Protein AF-A0A836WG91-F1 (afdb_monomer)

Structure (mmCIF, N/CA/C/O backbone):
data_AF-A0A836WG91-F1
#
_entry.id   AF-A0A836WG91-F1
#
loop_
_atom_site.group_PDB
_atom_site.id
_atom_site.type_symbol
_atom_site.label_atom_id
_atom_site.label_alt_id
_atom_site.label_comp_id
_atom_site.label_asym_id
_atom_site.label_entity_id
_atom_site.label_seq_id
_atom_site.pdbx_PDB_ins_code
_atom_site.Cartn_x
_atom_site.Cartn_y
_atom_site.Cartn_z
_atom_site.occupancy
_atom_site.B_iso_or_equiv
_atom_site.auth_seq_id
_atom_site.auth_comp_id
_atom_site.auth_asym_id
_atom_site.auth_atom_id
_atom_site.pdbx_PDB_model_num
ATOM 1 N N . MET A 1 1 ? 41.915 -5.613 -50.116 1.00 59.03 1 MET A N 1
ATOM 2 C CA . MET A 1 1 ? 40.907 -4.829 -49.362 1.00 59.03 1 MET A CA 1
ATOM 3 C C . MET A 1 1 ? 41.435 -3.406 -49.227 1.00 59.03 1 MET A C 1
ATOM 5 O O . MET A 1 1 ? 42.472 -3.230 -48.601 1.00 59.03 1 MET A O 1
ATOM 9 N N . THR A 1 2 ? 40.820 -2.420 -49.883 1.00 83.12 2 THR A N 1
ATOM 10 C CA . THR A 1 2 ? 41.295 -1.025 -49.866 1.00 83.12 2 THR A CA 1
ATOM 11 C C . THR A 1 2 ? 41.050 -0.385 -48.498 1.00 83.12 2 THR A C 1
ATOM 13 O O . THR A 1 2 ? 40.066 -0.699 -47.827 1.00 83.12 2 THR A O 1
ATOM 16 N N . ILE A 1 3 ? 41.951 0.502 -48.072 1.00 79.62 3 ILE A N 1
ATOM 17 C CA . ILE A 1 3 ? 41.916 1.177 -46.761 1.00 79.62 3 ILE A CA 1
ATOM 18 C C . ILE A 1 3 ? 40.564 1.873 -46.523 1.00 79.62 3 ILE A C 1
ATOM 20 O O . ILE A 1 3 ? 39.991 1.740 -45.444 1.00 79.62 3 ILE A O 1
ATOM 24 N N . GLY A 1 4 ? 39.988 2.491 -47.563 1.00 82.44 4 GLY A N 1
ATOM 25 C CA . GLY A 1 4 ? 38.666 3.121 -47.495 1.00 82.44 4 GLY A CA 1
ATOM 26 C C . GLY A 1 4 ? 37.534 2.166 -47.095 1.00 82.44 4 GLY A C 1
ATOM 27 O O . GLY A 1 4 ? 36.692 2.534 -46.287 1.00 82.44 4 GLY A O 1
ATOM 28 N N . ARG A 1 5 ? 37.546 0.907 -47.562 1.00 84.50 5 ARG A N 1
ATOM 29 C CA . ARG A 1 5 ? 36.501 -0.082 -47.230 1.00 84.50 5 ARG A CA 1
ATOM 30 C C . ARG A 1 5 ? 36.598 -0.590 -45.791 1.00 84.50 5 ARG A C 1
ATOM 32 O O . ARG A 1 5 ? 35.584 -0.944 -45.201 1.00 84.50 5 ARG A O 1
ATOM 39 N N . LYS A 1 6 ? 37.805 -0.634 -45.216 1.00 83.19 6 LYS A N 1
ATOM 40 C CA . LYS A 1 6 ? 37.991 -0.941 -43.787 1.00 83.19 6 LYS A CA 1
ATOM 41 C C . LYS A 1 6 ? 37.448 0.194 -42.919 1.00 83.19 6 LYS A C 1
ATOM 43 O O . LYS A 1 6 ? 36.743 -0.068 -41.954 1.00 83.19 6 LYS A O 1
ATOM 48 N N . LEU A 1 7 ? 37.724 1.438 -43.311 1.00 88.44 7 LEU A N 1
ATOM 49 C CA . LEU A 1 7 ? 37.282 2.627 -42.591 1.00 88.44 7 LEU A CA 1
ATOM 50 C C . LEU A 1 7 ? 35.749 2.747 -42.560 1.00 88.44 7 LEU A C 1
ATOM 52 O O . LEU A 1 7 ? 35.175 2.959 -41.496 1.00 88.44 7 LEU A O 1
ATOM 56 N N . THR A 1 8 ? 35.073 2.537 -43.695 1.00 91.12 8 THR A N 1
ATOM 57 C CA . THR A 1 8 ? 33.602 2.607 -43.762 1.00 91.12 8 THR A CA 1
ATOM 58 C C . THR A 1 8 ? 32.924 1.559 -42.882 1.00 91.12 8 THR A C 1
ATOM 60 O O . THR A 1 8 ? 31.949 1.882 -42.217 1.00 91.12 8 THR A O 1
ATOM 63 N N . ILE A 1 9 ? 33.453 0.329 -42.823 1.00 91.88 9 ILE A N 1
ATOM 64 C CA . ILE A 1 9 ? 32.894 -0.740 -41.975 1.00 91.88 9 ILE A CA 1
ATOM 65 C C . ILE A 1 9 ? 32.964 -0.348 -40.495 1.00 91.88 9 ILE A C 1
ATOM 67 O O . ILE A 1 9 ? 31.974 -0.494 -39.781 1.00 91.88 9 ILE A O 1
ATOM 71 N N . SER A 1 10 ? 34.099 0.196 -40.046 1.00 90.75 10 SER A N 1
ATOM 72 C CA . SER A 1 10 ? 34.257 0.650 -38.661 1.00 90.75 10 SER A CA 1
ATOM 73 C C . SER A 1 10 ? 33.296 1.789 -38.311 1.00 90.75 10 SER A C 1
ATOM 75 O O . SER A 1 10 ? 32.683 1.761 -37.246 1.00 90.75 10 SER A O 1
ATOM 77 N N . PHE A 1 11 ? 33.104 2.760 -39.211 1.00 92.88 11 PHE A N 1
ATOM 78 C CA . PHE A 1 11 ? 32.143 3.849 -38.999 1.00 92.88 11 PHE A CA 1
ATOM 79 C C . PHE A 1 11 ? 30.692 3.361 -38.967 1.00 92.88 11 PHE A C 1
ATOM 81 O O . PHE A 1 11 ? 29.929 3.779 -38.098 1.00 92.88 11 PHE A O 1
ATOM 88 N N . THR A 1 12 ? 30.305 2.448 -39.862 1.00 94.06 12 THR A N 1
ATOM 89 C CA . THR A 1 12 ? 28.963 1.846 -39.842 1.00 94.06 12 THR A CA 1
ATOM 90 C C . THR A 1 12 ? 28.723 1.067 -38.552 1.00 94.06 12 THR A C 1
ATOM 92 O O . THR A 1 12 ? 27.653 1.186 -37.959 1.00 94.06 12 THR A O 1
ATOM 95 N N . PHE A 1 13 ? 29.719 0.313 -38.082 1.00 94.94 13 PHE A N 1
ATOM 96 C CA . PHE A 1 13 ? 29.628 -0.412 -36.817 1.00 94.94 13 PHE A CA 1
ATOM 97 C C . PHE A 1 13 ? 29.474 0.535 -35.620 1.00 94.94 13 PHE A C 1
ATOM 99 O O . PHE A 1 13 ? 28.603 0.326 -34.779 1.00 94.94 13 PHE A O 1
ATOM 106 N N . MET A 1 14 ? 30.261 1.613 -35.571 1.00 94.38 14 MET A N 1
ATOM 107 C CA . MET A 1 14 ? 30.160 2.632 -34.523 1.00 94.38 14 MET A CA 1
ATOM 108 C C . MET A 1 14 ? 28.776 3.296 -34.510 1.00 94.38 14 MET A C 1
ATOM 110 O O . MET A 1 14 ? 28.175 3.448 -33.449 1.00 94.38 14 MET A O 1
ATOM 114 N N . LEU A 1 15 ? 28.232 3.632 -35.683 1.00 96.00 15 LEU A N 1
ATOM 115 C CA . LEU A 1 15 ? 26.890 4.201 -35.802 1.00 96.00 15 LEU A CA 1
ATOM 116 C C . LEU A 1 15 ? 25.810 3.223 -35.314 1.00 96.00 15 LEU A C 1
ATOM 118 O O . LEU A 1 15 ? 24.926 3.612 -34.554 1.00 96.00 15 LEU A O 1
ATOM 122 N N . ALA A 1 16 ? 25.906 1.949 -35.702 1.00 96.50 16 ALA A N 1
ATOM 123 C CA . ALA A 1 16 ? 24.986 0.911 -35.243 1.00 96.50 16 ALA A CA 1
ATOM 124 C C . ALA A 1 16 ? 25.044 0.733 -33.718 1.00 96.50 16 ALA A C 1
ATOM 126 O O . ALA A 1 16 ? 24.003 0.606 -33.074 1.00 96.50 16 ALA A O 1
ATOM 127 N N . MET A 1 17 ? 26.243 0.788 -33.130 1.00 96.69 17 MET A N 1
ATOM 128 C CA . MET A 1 17 ? 26.418 0.725 -31.680 1.00 96.69 17 MET A CA 1
ATOM 129 C C . MET A 1 17 ? 25.745 1.910 -30.975 1.00 96.69 17 MET A C 1
ATOM 131 O O . MET A 1 17 ? 25.042 1.698 -29.990 1.00 96.69 17 MET A O 1
ATOM 135 N N . PHE A 1 18 ? 25.900 3.140 -31.477 1.00 97.12 18 PHE A N 1
ATOM 136 C CA . PHE A 1 18 ? 25.229 4.304 -30.886 1.00 97.12 18 PHE A CA 1
ATOM 137 C C . PHE A 1 18 ? 23.708 4.184 -30.922 1.00 97.12 18 PHE A C 1
ATOM 139 O O . PHE A 1 18 ? 23.049 4.482 -29.928 1.00 97.12 18 PHE A O 1
ATOM 146 N N . ILE A 1 19 ? 23.155 3.704 -32.037 1.00 97.50 19 ILE A N 1
ATOM 147 C CA . ILE A 1 19 ? 21.713 3.471 -32.161 1.00 97.50 19 ILE A CA 1
ATOM 148 C C . ILE A 1 19 ? 21.263 2.404 -31.157 1.00 97.50 19 ILE A C 1
ATOM 150 O O . ILE A 1 19 ? 20.278 2.609 -30.453 1.00 97.50 19 ILE A O 1
ATOM 154 N N . ALA A 1 20 ? 22.001 1.296 -31.039 1.00 97.19 20 ALA A N 1
ATOM 155 C CA . ALA A 1 20 ? 21.678 0.228 -30.098 1.00 97.19 20 ALA A CA 1
ATOM 156 C C . ALA A 1 20 ? 21.682 0.720 -28.642 1.00 97.19 20 ALA A C 1
ATOM 158 O O . ALA A 1 20 ? 20.731 0.462 -27.907 1.00 97.19 20 ALA A O 1
ATOM 159 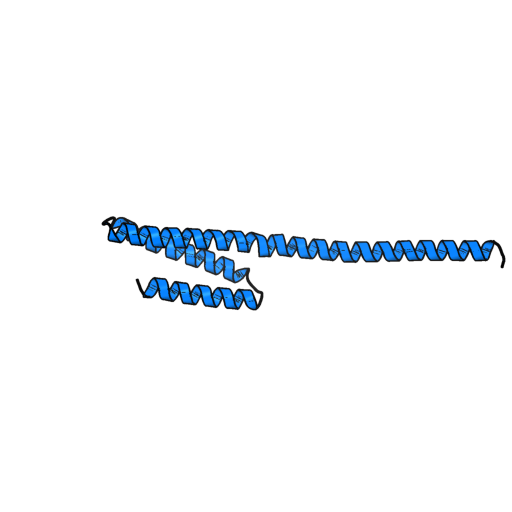N N . VAL A 1 21 ? 22.707 1.477 -28.237 1.00 97.56 21 VAL A N 1
ATOM 160 C CA . VAL A 1 21 ? 22.772 2.069 -26.891 1.00 97.56 21 VAL A CA 1
ATOM 161 C C . VAL A 1 21 ? 21.621 3.050 -26.676 1.00 97.56 21 VAL A C 1
ATOM 163 O O . VAL A 1 21 ? 20.969 2.985 -25.639 1.00 97.56 21 VAL A O 1
ATOM 166 N N . GLY A 1 22 ? 21.318 3.907 -27.655 1.00 97.56 22 GLY A N 1
ATOM 167 C CA . GLY A 1 22 ? 20.194 4.841 -27.573 1.00 97.56 22 GLY A CA 1
ATOM 168 C C . GLY A 1 22 ? 18.851 4.134 -27.372 1.00 97.56 22 GLY A C 1
ATOM 169 O O . GLY A 1 22 ? 18.076 4.529 -26.504 1.00 97.56 22 GLY A O 1
ATOM 170 N N . LEU A 1 23 ? 18.607 3.046 -28.109 1.00 97.50 23 LEU A N 1
ATOM 171 C CA . LEU A 1 23 ? 17.403 2.225 -27.956 1.00 97.50 23 LEU A CA 1
ATOM 172 C C . LEU A 1 23 ? 17.331 1.556 -26.579 1.00 97.50 23 LEU A C 1
ATOM 174 O O . LEU A 1 23 ? 16.280 1.582 -25.943 1.00 97.50 23 LEU A O 1
ATOM 178 N N . ILE A 1 24 ? 18.441 0.987 -26.097 1.00 97.88 24 ILE A N 1
ATOM 179 C CA . ILE A 1 24 ? 18.501 0.356 -24.771 1.00 97.88 24 ILE A CA 1
ATOM 180 C C . ILE A 1 24 ? 18.209 1.384 -23.676 1.00 97.88 24 ILE A C 1
ATOM 182 O O . ILE A 1 24 ? 17.380 1.132 -22.804 1.00 97.88 24 ILE A O 1
ATOM 186 N N . VAL A 1 25 ? 18.855 2.551 -23.738 1.00 97.62 25 VAL A N 1
ATOM 187 C CA . VAL A 1 25 ? 18.652 3.637 -22.771 1.00 97.62 25 VAL A CA 1
ATOM 188 C C . VAL A 1 25 ? 17.206 4.117 -22.796 1.00 97.62 25 VAL A C 1
ATOM 190 O O . VAL A 1 25 ? 16.621 4.297 -21.734 1.00 97.62 25 VAL A O 1
ATOM 193 N N . TYR A 1 26 ? 16.611 4.273 -23.980 1.00 97.38 26 TYR A N 1
ATOM 194 C CA . TYR A 1 26 ? 15.213 4.672 -24.114 1.00 97.38 26 TYR A CA 1
ATOM 195 C C . TYR A 1 26 ? 14.266 3.667 -23.443 1.00 97.38 26 TYR A C 1
ATOM 197 O O . TYR A 1 26 ? 13.466 4.054 -22.596 1.00 97.38 26 TYR A O 1
ATOM 205 N N . ILE A 1 27 ? 14.411 2.370 -23.744 1.00 97.81 27 ILE A N 1
ATOM 206 C CA . ILE A 1 27 ? 13.568 1.314 -23.161 1.00 97.81 27 ILE A CA 1
ATOM 207 C C . ILE A 1 27 ? 13.723 1.262 -21.637 1.00 97.81 27 ILE A C 1
ATOM 209 O O . ILE A 1 27 ? 12.725 1.172 -20.922 1.00 97.81 27 ILE A O 1
ATOM 213 N N . LEU A 1 28 ? 14.959 1.318 -21.129 1.00 96.88 28 LEU A N 1
ATOM 214 C CA . LEU A 1 28 ? 15.218 1.317 -19.688 1.00 96.88 28 LEU A CA 1
ATOM 215 C C . LEU A 1 28 ? 14.623 2.550 -19.010 1.00 96.88 28 LEU A C 1
ATOM 217 O O . LEU A 1 28 ? 14.012 2.422 -17.956 1.00 96.88 28 LEU A O 1
ATOM 221 N N . ASN A 1 29 ? 14.762 3.729 -19.618 1.00 97.75 29 ASN A N 1
ATOM 222 C CA . ASN A 1 29 ? 14.224 4.964 -19.065 1.00 97.75 29 ASN A CA 1
ATOM 223 C C . ASN A 1 29 ? 12.691 4.922 -18.972 1.00 97.75 29 ASN A C 1
ATOM 225 O O . ASN A 1 29 ? 12.146 5.268 -17.929 1.00 97.75 29 ASN A O 1
ATOM 229 N N . THR A 1 30 ? 12.002 4.420 -20.003 1.00 96.75 30 THR A N 1
ATOM 230 C CA . THR A 1 30 ? 10.541 4.252 -19.962 1.00 96.75 30 THR A CA 1
ATOM 231 C C . THR A 1 30 ? 10.103 3.287 -18.863 1.00 96.75 30 THR A C 1
ATOM 233 O O . THR A 1 30 ? 9.145 3.583 -18.156 1.00 96.75 30 THR A O 1
ATOM 236 N N . ARG A 1 31 ? 10.823 2.172 -18.670 1.00 97.19 31 ARG A N 1
ATOM 237 C CA . ARG A 1 31 ? 10.538 1.229 -17.575 1.00 97.19 31 ARG A CA 1
ATOM 238 C C . ARG A 1 31 ? 10.741 1.865 -16.208 1.00 97.19 31 ARG A C 1
ATOM 240 O O . ARG A 1 31 ? 9.854 1.784 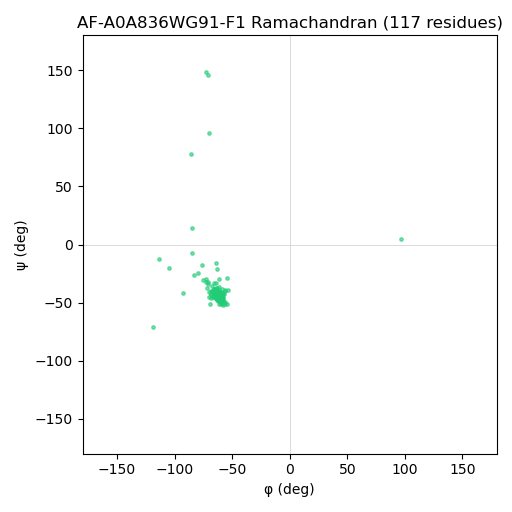-15.381 1.00 97.19 31 ARG A O 1
ATOM 247 N N . ILE A 1 32 ? 11.850 2.574 -16.005 1.00 96.75 32 ILE A N 1
ATOM 248 C CA . ILE A 1 32 ? 12.123 3.266 -14.738 1.00 96.75 32 ILE A CA 1
ATOM 249 C C . ILE A 1 32 ? 11.024 4.282 -14.419 1.00 96.75 32 ILE A C 1
ATOM 251 O O . ILE A 1 32 ? 10.604 4.383 -13.272 1.00 96.75 32 ILE A O 1
ATOM 255 N N . ILE A 1 33 ? 10.555 5.039 -15.414 1.00 97.00 33 ILE A N 1
ATOM 256 C CA . ILE A 1 33 ? 9.460 5.995 -15.212 1.00 97.00 33 ILE A CA 1
ATOM 257 C C . ILE A 1 33 ? 8.168 5.264 -14.840 1.00 97.00 33 ILE A C 1
ATOM 259 O O . ILE A 1 33 ? 7.459 5.717 -13.943 1.00 97.00 33 ILE A O 1
ATOM 263 N N . GLN A 1 34 ? 7.865 4.148 -15.504 1.00 96.25 34 GLN A N 1
ATOM 264 C CA . GLN A 1 34 ? 6.700 3.326 -15.186 1.00 96.25 34 GLN A CA 1
ATOM 265 C C . GLN A 1 34 ? 6.780 2.765 -13.758 1.00 96.25 34 GLN A C 1
ATOM 267 O O . GLN A 1 34 ? 5.854 2.990 -12.986 1.00 96.25 34 GLN A O 1
ATOM 272 N N . ASP A 1 35 ? 7.898 2.140 -13.386 1.00 95.75 35 ASP A N 1
ATOM 273 C CA . ASP A 1 35 ? 8.115 1.567 -12.053 1.00 95.75 35 ASP A CA 1
ATOM 274 C C . ASP A 1 35 ? 8.052 2.659 -10.971 1.00 95.75 35 ASP A C 1
ATOM 276 O O . ASP A 1 35 ? 7.404 2.498 -9.944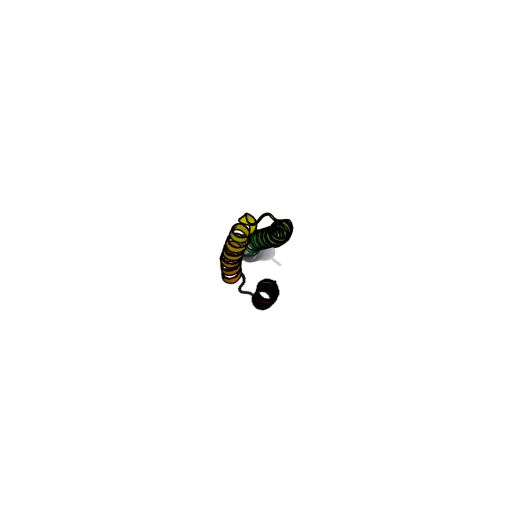 1.00 95.75 35 ASP A O 1
ATOM 280 N N . ALA A 1 36 ? 8.672 3.820 -11.210 1.00 96.19 36 ALA A N 1
ATOM 281 C CA . ALA A 1 36 ? 8.604 4.949 -10.284 1.00 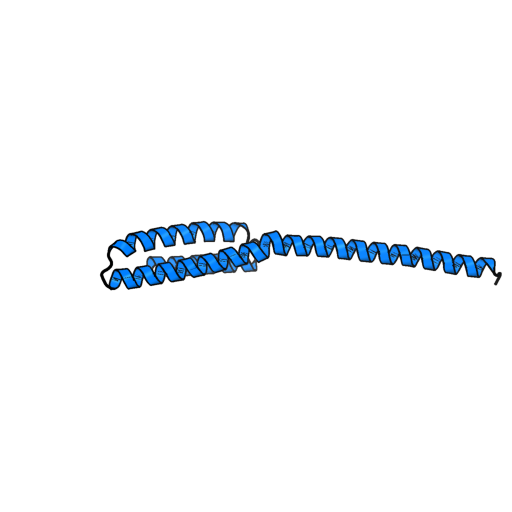96.19 36 ALA A CA 1
ATOM 282 C C . ALA A 1 36 ? 7.175 5.499 -10.134 1.00 96.19 36 ALA A C 1
ATOM 284 O O . ALA A 1 36 ? 6.804 5.967 -9.057 1.00 96.19 36 ALA A O 1
ATOM 285 N N . THR A 1 37 ? 6.378 5.449 -11.204 1.00 95.44 37 THR A N 1
ATOM 286 C CA . THR A 1 37 ? 4.970 5.859 -11.171 1.00 95.44 37 THR A CA 1
ATOM 287 C C . THR A 1 37 ? 4.138 4.862 -10.372 1.00 95.44 37 THR A C 1
ATOM 289 O O . THR A 1 37 ? 3.370 5.298 -9.521 1.00 95.44 37 THR A O 1
ATOM 292 N N . GLU A 1 38 ? 4.332 3.557 -10.584 1.00 94.25 38 GLU A N 1
ATOM 293 C CA . GLU A 1 38 ? 3.674 2.496 -9.808 1.00 94.25 38 GLU A CA 1
ATOM 294 C C . GLU A 1 38 ? 4.003 2.636 -8.317 1.00 94.25 38 GLU A C 1
ATOM 296 O O . GLU A 1 38 ? 3.101 2.820 -7.507 1.00 94.25 38 GLU A O 1
ATOM 301 N N . VAL A 1 39 ? 5.285 2.733 -7.956 1.00 95.12 39 VAL A N 1
ATOM 302 C CA . VAL A 1 39 ? 5.697 2.907 -6.554 1.00 95.12 39 VAL A CA 1
ATOM 303 C C . VAL A 1 39 ? 5.077 4.159 -5.926 1.00 95.12 39 VAL A C 1
ATOM 305 O O . VAL A 1 39 ? 4.630 4.141 -4.779 1.00 95.12 39 VAL A O 1
ATOM 308 N N . SER A 1 40 ? 5.061 5.277 -6.656 1.00 95.62 40 SER A N 1
ATOM 309 C CA . SER A 1 40 ? 4.574 6.548 -6.116 1.00 95.62 40 SER A CA 1
ATOM 310 C C . SER A 1 40 ? 3.052 6.632 -6.015 1.00 95.62 40 SER A C 1
ATOM 312 O O . SER A 1 40 ? 2.568 7.399 -5.182 1.00 95.62 40 SER A O 1
ATOM 314 N N . GLN A 1 41 ? 2.311 5.960 -6.897 1.00 93.25 41 GLN A N 1
ATOM 315 C CA . GLN A 1 41 ? 0.855 6.102 -7.003 1.00 93.25 41 GLN A CA 1
ATOM 316 C C . GLN A 1 41 ? 0.084 4.916 -6.419 1.00 93.25 41 GLN A C 1
ATOM 318 O O . GLN A 1 41 ? -1.084 5.092 -6.086 1.00 93.25 41 GLN A O 1
ATOM 323 N N . ASP A 1 42 ? 0.732 3.762 -6.269 1.00 94.38 42 ASP A N 1
ATOM 324 C CA . ASP A 1 42 ? 0.134 2.510 -5.804 1.00 94.38 42 ASP A CA 1
ATOM 325 C C . ASP A 1 42 ? 0.813 2.046 -4.503 1.00 94.38 42 ASP A C 1
ATOM 327 O O . ASP A 1 42 ? 0.257 2.228 -3.417 1.00 94.38 42 ASP A O 1
ATOM 331 N N . ASP A 1 43 ? 2.072 1.589 -4.575 1.00 94.19 43 ASP A N 1
ATOM 332 C CA . ASP A 1 43 ? 2.744 0.910 -3.453 1.00 94.19 43 ASP A CA 1
ATOM 333 C C . ASP A 1 43 ? 2.874 1.783 -2.189 1.00 94.19 43 ASP A C 1
ATOM 335 O O . ASP A 1 43 ? 2.599 1.337 -1.071 1.00 94.19 43 ASP A O 1
ATOM 339 N N . VAL A 1 44 ? 3.321 3.039 -2.333 1.00 96.31 44 VAL A N 1
ATOM 340 C CA . VAL A 1 44 ? 3.534 3.937 -1.184 1.00 96.31 44 VAL A CA 1
ATOM 341 C C . VAL A 1 44 ? 2.206 4.362 -0.541 1.00 96.31 44 VAL A C 1
ATOM 343 O O . VAL A 1 44 ? 2.080 4.212 0.680 1.00 96.31 44 VAL A O 1
ATOM 346 N N . PRO A 1 45 ? 1.207 4.878 -1.289 1.00 95.94 45 PRO A N 1
ATOM 347 C CA . PRO A 1 45 ? -0.111 5.170 -0.726 1.00 95.94 45 PRO A CA 1
ATOM 348 C C . PRO A 1 45 ? -0.779 3.948 -0.084 1.00 95.94 45 PRO A C 1
ATOM 350 O O . PRO A 1 45 ? -1.299 4.065 1.028 1.00 95.94 45 PRO A O 1
ATOM 353 N N . SER A 1 46 ? -0.708 2.779 -0.730 1.00 95.25 46 SER A N 1
ATOM 354 C CA . SER A 1 46 ? -1.233 1.515 -0.202 1.00 95.25 46 SER A CA 1
ATOM 355 C C . SER A 1 46 ? -0.634 1.169 1.163 1.00 95.25 46 SER A C 1
ATOM 357 O O . SER A 1 46 ? -1.362 0.911 2.130 1.00 95.25 46 SER A O 1
ATOM 359 N N . ALA A 1 47 ? 0.696 1.236 1.287 1.00 95.56 47 ALA A N 1
ATOM 360 C CA . ALA A 1 47 ? 1.384 0.937 2.537 1.00 95.56 47 ALA A CA 1
ATOM 361 C C . ALA A 1 47 ? 0.975 1.898 3.666 1.00 95.56 47 ALA A C 1
ATOM 363 O O . ALA A 1 47 ? 0.749 1.468 4.800 1.00 95.56 47 ALA A O 1
ATOM 364 N N . ILE A 1 48 ? 0.842 3.194 3.364 1.00 96.81 48 ILE A N 1
ATOM 365 C CA . ILE A 1 48 ? 0.411 4.209 4.337 1.00 96.81 48 ILE A CA 1
ATOM 366 C C . ILE A 1 48 ? -1.018 3.930 4.816 1.00 96.81 48 ILE A C 1
ATOM 368 O O . ILE A 1 48 ? -1.274 3.929 6.022 1.00 96.81 48 ILE A O 1
ATOM 372 N N . LEU A 1 49 ? -1.944 3.668 3.891 1.00 96.00 49 LEU A N 1
ATOM 373 C CA . LEU A 1 49 ? -3.335 3.362 4.223 1.00 96.00 49 LEU A CA 1
ATOM 374 C C . LEU A 1 49 ? -3.439 2.072 5.037 1.00 96.00 49 LEU A C 1
ATOM 376 O O . LEU A 1 49 ? -4.119 2.052 6.060 1.00 96.00 49 LEU A O 1
ATOM 380 N N . SER A 1 50 ? -2.698 1.032 4.657 1.00 94.88 50 SER A N 1
ATOM 381 C CA . SER A 1 50 ? -2.646 -0.245 5.375 1.00 94.88 50 SER A CA 1
ATOM 382 C C . SER A 1 50 ? -2.157 -0.091 6.818 1.00 94.88 50 SER A C 1
ATOM 384 O O . SER A 1 50 ? -2.754 -0.648 7.743 1.00 94.88 50 SER A O 1
ATOM 386 N N . LEU A 1 51 ? -1.104 0.703 7.042 1.00 96.62 51 LEU A N 1
ATOM 387 C CA . LEU A 1 51 ? -0.632 1.019 8.393 1.00 96.62 51 LEU A CA 1
ATOM 388 C C . LEU A 1 51 ? -1.679 1.805 9.185 1.00 96.62 51 LEU A C 1
ATOM 390 O O . LEU A 1 51 ? -1.914 1.505 10.354 1.00 96.62 51 LEU A O 1
ATOM 394 N N . SER A 1 52 ? -2.357 2.763 8.552 1.00 96.12 52 SER A N 1
ATOM 395 C CA . SER A 1 52 ? -3.404 3.534 9.222 1.00 96.12 52 SER A CA 1
ATOM 396 C C . SER A 1 52 ? -4.610 2.669 9.607 1.00 96.12 52 SER A C 1
ATOM 398 O O . SER A 1 52 ? -5.141 2.808 10.709 1.00 96.12 52 SER A O 1
ATOM 400 N N . LEU A 1 53 ? -4.999 1.712 8.758 1.00 95.56 53 LEU A N 1
ATOM 401 C CA . LEU A 1 53 ? -6.033 0.725 9.078 1.00 95.56 53 LEU A CA 1
ATOM 402 C C . LEU A 1 53 ? -5.643 -0.135 10.287 1.00 95.56 53 LEU A C 1
ATOM 404 O O . LEU A 1 53 ? -6.474 -0.362 11.170 1.00 95.56 53 LEU A O 1
ATOM 408 N N . LEU A 1 54 ? -4.381 -0.569 10.366 1.00 95.62 54 LEU A N 1
ATOM 409 C CA . LEU A 1 54 ? -3.861 -1.314 11.515 1.00 95.62 54 LEU A CA 1
ATOM 410 C C . LEU A 1 54 ? -3.917 -0.482 12.807 1.00 95.62 54 LEU A C 1
ATOM 412 O O . LEU A 1 54 ? -4.331 -0.987 13.851 1.00 95.62 54 LEU A O 1
ATOM 416 N N . GLU A 1 55 ? -3.554 0.800 12.741 1.00 96.94 55 GLU A N 1
ATOM 417 C CA . GLU A 1 55 ? -3.682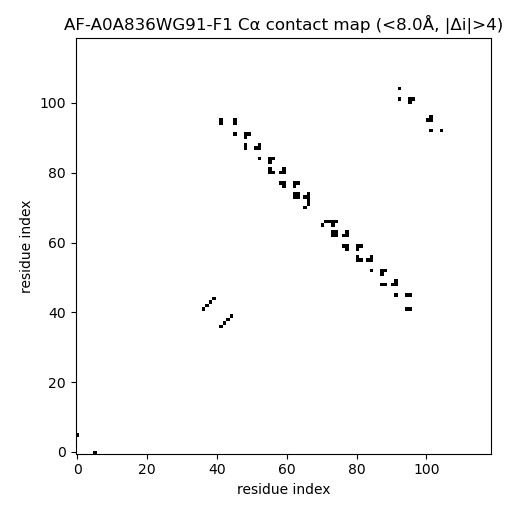 1.721 13.875 1.00 96.94 55 GLU A CA 1
ATOM 418 C C . GLU A 1 55 ? -5.141 1.874 14.319 1.00 96.94 55 GLU A C 1
ATOM 420 O O . GLU A 1 55 ? -5.432 1.798 15.516 1.00 96.94 55 GLU A O 1
ATOM 425 N N . LYS A 1 56 ? -6.082 2.040 13.377 1.00 94.75 56 LYS A N 1
ATOM 426 C CA . LYS A 1 56 ? -7.511 2.121 13.712 1.00 94.75 56 LYS A CA 1
ATOM 427 C C . LYS A 1 56 ? -8.015 0.840 14.370 1.00 94.75 56 LYS A C 1
ATOM 429 O O . LYS A 1 56 ? -8.748 0.936 15.350 1.00 94.75 56 LYS A O 1
ATOM 434 N N . MET A 1 57 ? -7.592 -0.336 13.905 1.00 94.31 57 MET A N 1
ATOM 435 C CA . MET A 1 57 ? -7.923 -1.611 14.555 1.00 94.31 57 MET A CA 1
ATOM 436 C C . MET A 1 57 ? -7.424 -1.665 16.003 1.00 94.31 57 MET A C 1
ATOM 438 O O . MET A 1 57 ? -8.200 -1.977 16.906 1.00 94.31 57 MET A O 1
ATOM 442 N N . ALA A 1 58 ? -6.174 -1.269 16.250 1.00 95.19 58 ALA A N 1
ATOM 443 C CA . ALA A 1 58 ? -5.626 -1.213 17.605 1.00 95.19 58 ALA A CA 1
ATOM 444 C C . ALA A 1 58 ? -6.399 -0.230 18.508 1.00 95.19 58 ALA A C 1
ATOM 446 O O . ALA A 1 58 ? -6.619 -0.489 19.695 1.00 95.19 58 ALA A O 1
ATOM 447 N N . GLU A 1 59 ? -6.855 0.902 17.963 1.00 96.25 59 GLU A N 1
ATOM 448 C CA . GLU A 1 59 ? -7.694 1.844 18.705 1.00 96.25 59 GLU A CA 1
ATOM 449 C C . GLU A 1 59 ? -9.091 1.280 19.008 1.00 96.25 59 GLU A C 1
ATOM 451 O O . GLU A 1 59 ? -9.584 1.469 20.123 1.00 96.25 59 GLU A O 1
ATOM 456 N N . ILE A 1 60 ? -9.709 0.571 18.057 1.00 94.12 60 ILE A N 1
ATOM 457 C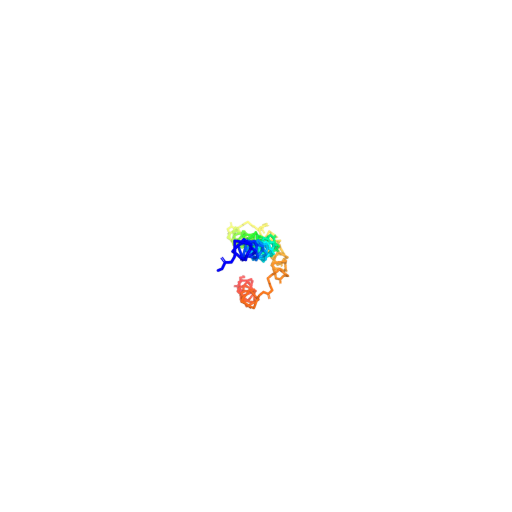 CA . ILE A 1 60 ? -10.999 -0.117 18.226 1.00 94.12 60 ILE A CA 1
ATOM 458 C C . ILE A 1 60 ? -10.901 -1.140 19.370 1.00 94.12 60 ILE A C 1
ATOM 460 O O . ILE A 1 60 ? -11.710 -1.095 20.301 1.00 94.12 60 ILE A O 1
ATOM 464 N N . GLU A 1 61 ? -9.877 -1.997 19.361 1.00 93.31 61 GLU A N 1
ATOM 465 C CA . GLU A 1 61 ? -9.601 -2.963 20.437 1.00 93.31 61 GLU A CA 1
ATOM 466 C C . GLU A 1 61 ? -9.408 -2.268 21.794 1.00 93.31 61 GLU A C 1
ATOM 468 O O . GLU A 1 61 ? -10.006 -2.647 22.809 1.00 93.31 61 GLU A O 1
ATOM 473 N N . ALA A 1 62 ? -8.619 -1.190 21.823 1.00 94.94 62 ALA A N 1
ATOM 474 C CA . ALA A 1 62 ? -8.386 -0.429 23.042 1.00 94.94 62 ALA A CA 1
ATOM 475 C C . ALA A 1 62 ? -9.669 0.232 23.573 1.00 94.94 62 ALA A C 1
ATOM 477 O O . ALA A 1 62 ? -9.856 0.308 24.792 1.00 94.94 62 ALA A O 1
ATOM 478 N N . ASN A 1 63 ? -10.554 0.726 22.700 1.00 93.81 63 ASN A N 1
ATOM 479 C CA . ASN A 1 63 ? -11.830 1.309 23.116 1.00 93.81 63 ASN A CA 1
ATOM 480 C C . ASN A 1 63 ? -12.755 0.248 23.721 1.00 93.81 63 ASN A C 1
ATOM 482 O O . ASN A 1 63 ? -13.366 0.526 24.753 1.00 93.81 63 ASN A O 1
ATOM 486 N N . ILE A 1 64 ? -12.804 -0.961 23.150 1.00 91.50 64 ILE A N 1
ATOM 487 C CA . ILE A 1 64 ? -13.582 -2.083 23.698 1.00 91.50 64 ILE A CA 1
ATOM 488 C C . ILE A 1 64 ? -13.107 -2.426 25.114 1.00 91.50 64 ILE A C 1
ATOM 490 O O . ILE A 1 64 ? -13.904 -2.444 26.055 1.00 91.50 64 ILE A O 1
ATOM 494 N N . LEU A 1 65 ? -11.798 -2.617 25.308 1.00 92.50 65 LEU A N 1
ATOM 495 C CA . LEU A 1 65 ? -11.243 -2.941 26.626 1.00 92.50 65 LEU A CA 1
ATOM 496 C C . LEU A 1 65 ? -11.527 -1.835 27.655 1.00 92.50 65 LEU A C 1
ATOM 498 O O . LEU A 1 65 ? -11.873 -2.092 28.813 1.00 92.50 65 LEU A O 1
ATOM 502 N N . LYS A 1 66 ? -11.404 -0.572 27.241 1.00 91.94 66 LYS A N 1
ATOM 503 C CA . LYS A 1 66 ? -11.708 0.567 28.112 1.00 91.94 66 LYS A CA 1
ATOM 504 C C . LYS A 1 66 ? -13.203 0.664 28.432 1.00 91.94 66 LYS A C 1
ATOM 506 O O . LYS A 1 66 ? -13.553 1.021 29.556 1.00 91.94 66 LYS A O 1
ATOM 511 N N . TYR A 1 67 ? -14.076 0.331 27.483 1.00 91.88 67 TYR A N 1
ATOM 512 C CA . TYR A 1 67 ? -15.516 0.278 27.709 1.00 91.88 67 TYR A CA 1
ATOM 513 C C . TYR A 1 67 ? -15.867 -0.784 28.760 1.00 91.88 67 TYR A C 1
ATOM 515 O O . TYR A 1 67 ? -16.526 -0.457 29.748 1.00 91.88 67 TYR A O 1
ATOM 523 N N . PHE A 1 68 ? -15.328 -2.004 28.631 1.00 89.06 68 PHE A N 1
ATOM 524 C CA . PHE A 1 68 ? -15.527 -3.080 29.611 1.00 89.06 68 PHE A CA 1
ATOM 525 C C . PHE A 1 68 ? -14.994 -2.750 31.009 1.00 89.06 68 PHE A C 1
ATOM 527 O O . PHE A 1 68 ? -15.559 -3.186 32.008 1.00 89.06 68 PHE A O 1
ATOM 534 N N . THR A 1 69 ? -13.947 -1.931 31.105 1.00 92.50 69 THR A N 1
ATOM 535 C CA . THR A 1 69 ? -13.397 -1.461 32.390 1.00 92.50 69 THR A CA 1
ATOM 536 C C . THR A 1 69 ? -14.120 -0.228 32.956 1.00 92.50 69 THR A C 1
ATOM 538 O O . THR A 1 69 ? -13.632 0.413 33.886 1.00 92.50 69 THR A O 1
ATOM 541 N N . GLY A 1 70 ? -15.303 0.105 32.426 1.00 90.25 70 GLY A N 1
ATOM 542 C CA . GLY A 1 70 ? -16.212 1.109 32.985 1.00 90.25 70 GLY A CA 1
ATOM 543 C C . GLY A 1 70 ? -16.109 2.502 32.362 1.00 90.25 70 GLY A C 1
ATOM 544 O O . GLY A 1 70 ? -16.801 3.425 32.799 1.00 90.25 70 GLY A O 1
ATOM 545 N N . LYS A 1 71 ? -15.293 2.700 31.318 1.00 91.19 71 LYS A N 1
ATOM 546 C CA . LYS A 1 71 ? -15.208 3.988 30.611 1.00 91.19 71 LYS A CA 1
ATOM 547 C C . LYS A 1 71 ? -16.284 4.077 29.525 1.00 91.19 71 LYS A C 1
ATOM 549 O O . LYS A 1 71 ? -15.999 3.970 28.338 1.00 91.19 71 LYS A O 1
ATOM 554 N N . ALA A 1 72 ? -17.527 4.350 29.924 1.00 85.94 72 ALA A N 1
ATOM 555 C CA . ALA A 1 72 ? -18.687 4.396 29.021 1.00 85.94 72 ALA A CA 1
ATOM 556 C C . ALA A 1 72 ? -18.530 5.338 27.803 1.00 85.94 72 ALA A C 1
ATOM 558 O O . ALA A 1 72 ? -19.084 5.069 26.739 1.00 85.94 72 ALA A O 1
ATOM 559 N N . LYS A 1 73 ? -17.736 6.414 27.926 1.00 88.38 73 LYS A N 1
ATOM 560 C CA . LYS A 1 73 ? -17.438 7.361 26.829 1.00 88.38 73 LYS A CA 1
ATOM 561 C C . LYS A 1 73 ? -16.670 6.732 25.658 1.00 88.38 73 LYS A C 1
ATOM 563 O O . LYS A 1 73 ? -16.614 7.320 24.582 1.00 88.38 73 LYS A O 1
ATOM 568 N N . GLU A 1 74 ? -16.070 5.562 25.854 1.00 91.00 74 GLU A N 1
ATOM 569 C CA . GLU A 1 74 ? -15.270 4.885 24.832 1.00 91.00 74 GLU A CA 1
ATOM 570 C C . GLU A 1 74 ? -16.133 4.215 23.761 1.00 91.00 74 GLU A C 1
ATOM 572 O O . GLU A 1 74 ? -15.646 4.022 22.654 1.00 91.00 74 GLU A O 1
ATOM 577 N N . LYS A 1 75 ? -17.430 3.982 24.023 1.00 90.75 75 LYS A N 1
ATOM 578 C CA . LYS A 1 75 ? -18.376 3.504 23.002 1.00 90.75 75 LYS A CA 1
ATOM 579 C C . LYS A 1 75 ? -18.448 4.457 21.803 1.00 90.75 75 LYS A C 1
ATOM 581 O O . LYS A 1 75 ? -18.350 4.033 20.660 1.00 90.75 75 LYS A O 1
ATOM 586 N N . THR A 1 76 ? -18.547 5.761 22.056 1.00 92.38 76 THR A N 1
ATOM 587 C CA . THR A 1 76 ? -18.577 6.765 20.980 1.00 92.38 76 THR A CA 1
ATOM 588 C C . THR A 1 76 ? -17.253 6.818 20.211 1.00 92.38 76 THR A C 1
ATOM 590 O O . THR A 1 76 ? -17.251 7.060 19.008 1.00 92.38 76 THR A O 1
ATOM 593 N N . ARG A 1 77 ? -16.117 6.577 20.883 1.00 93.44 77 ARG A N 1
ATOM 594 C CA . ARG A 1 77 ? -14.798 6.510 20.227 1.00 93.44 77 ARG A CA 1
ATOM 595 C C . ARG A 1 77 ? -14.664 5.265 19.352 1.00 93.44 77 ARG A C 1
ATOM 597 O O . ARG A 1 77 ? -14.180 5.384 18.235 1.00 93.44 77 ARG A O 1
ATOM 604 N N . PHE A 1 78 ? -15.161 4.124 19.823 1.00 92.50 78 PHE A N 1
ATOM 605 C CA . PHE A 1 78 ? -15.242 2.885 19.052 1.00 92.50 78 PHE A CA 1
ATOM 606 C C . PHE A 1 78 ? -16.020 3.086 17.742 1.00 92.50 78 PHE A C 1
ATOM 608 O O . PHE A 1 78 ? -15.492 2.812 16.668 1.00 92.50 78 PHE A O 1
ATOM 615 N N . GLU A 1 79 ? -17.225 3.663 17.809 1.00 92.44 79 GLU A N 1
ATOM 616 C CA . GLU A 1 79 ? -18.048 3.953 16.622 1.00 92.44 79 GLU A CA 1
ATOM 617 C C . GLU A 1 79 ? -17.348 4.924 15.649 1.00 92.44 79 GLU A C 1
ATOM 619 O O . GLU A 1 79 ? -17.367 4.724 14.432 1.00 92.44 79 GLU A O 1
ATOM 624 N N . ALA A 1 80 ? -16.681 5.960 16.172 1.00 95.12 80 ALA A N 1
ATOM 625 C CA . ALA A 1 80 ? -15.920 6.906 15.356 1.00 95.12 80 ALA A CA 1
ATOM 626 C C . ALA A 1 80 ? -14.711 6.248 14.663 1.00 95.12 80 ALA A C 1
ATOM 628 O O . ALA A 1 80 ? -14.423 6.548 13.499 1.00 95.12 80 ALA A O 1
ATOM 629 N N . ASN A 1 81 ? -14.028 5.333 15.351 1.00 94.62 81 ASN A N 1
ATOM 630 C CA . ASN A 1 81 ? -12.884 4.612 14.807 1.00 94.62 81 ASN A CA 1
ATOM 631 C C . ASN A 1 81 ? -13.298 3.576 13.758 1.00 94.62 81 ASN A C 1
ATOM 633 O O . ASN A 1 81 ? -12.638 3.500 12.727 1.00 94.62 81 ASN A O 1
ATOM 637 N N . ILE A 1 82 ? -14.433 2.886 13.932 1.00 94.31 82 ILE A N 1
ATOM 638 C CA . ILE A 1 82 ? -15.025 2.040 12.879 1.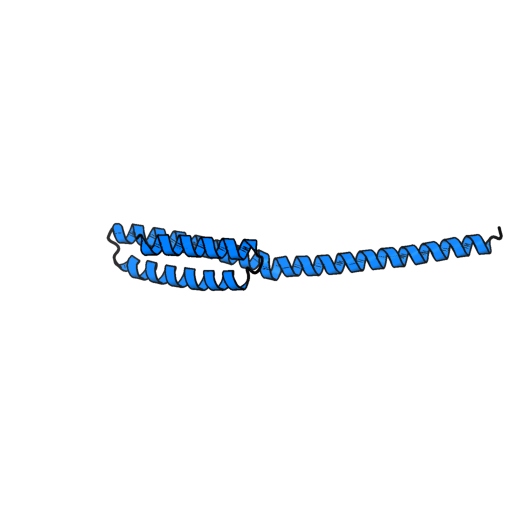00 94.31 82 ILE A CA 1
ATOM 639 C C . ILE A 1 82 ? -15.331 2.865 11.630 1.00 94.31 82 ILE A C 1
ATOM 641 O O . ILE A 1 82 ? -14.967 2.475 10.524 1.00 94.31 82 ILE A O 1
ATOM 645 N N . LYS A 1 83 ? -15.967 4.032 11.787 1.00 95.38 83 LYS A N 1
ATOM 646 C CA . LYS A 1 83 ? -16.276 4.901 10.643 1.00 95.38 83 LYS A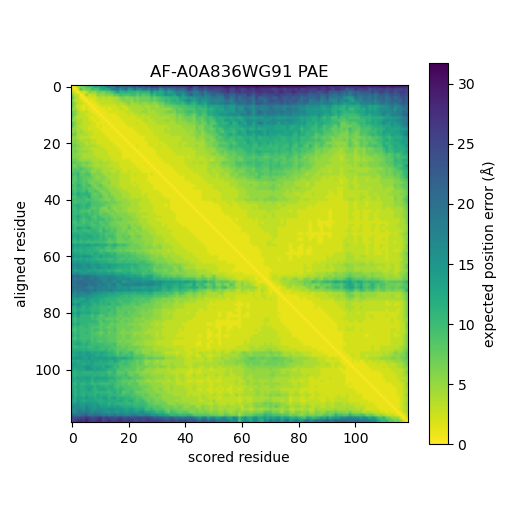 CA 1
ATOM 647 C C . LYS A 1 83 ? -15.008 5.353 9.913 1.00 95.38 83 LYS A C 1
ATOM 649 O O . LYS A 1 83 ? -14.997 5.407 8.687 1.00 95.38 83 LYS A O 1
ATOM 654 N N . THR A 1 84 ? -13.960 5.683 10.665 1.00 95.56 84 THR A N 1
ATOM 655 C CA . THR A 1 84 ? -12.668 6.091 10.095 1.00 95.56 84 THR A CA 1
ATOM 656 C C . THR A 1 84 ? -11.999 4.928 9.366 1.00 95.56 84 THR A C 1
ATOM 658 O O . THR A 1 84 ? -11.577 5.108 8.229 1.00 95.56 84 THR A O 1
ATOM 661 N N . PHE A 1 85 ? -11.991 3.734 9.968 1.00 95.44 85 PHE A N 1
ATOM 662 C CA . PHE A 1 85 ? -11.493 2.510 9.341 1.00 95.44 85 PHE A CA 1
ATOM 663 C C . PHE A 1 85 ? -12.193 2.252 8.003 1.00 95.44 85 PHE A C 1
ATOM 665 O O . PHE A 1 85 ? -11.524 2.101 6.990 1.00 95.44 85 PHE A O 1
ATOM 672 N N . LEU A 1 86 ? -13.530 2.277 7.969 1.00 95.06 86 LEU A N 1
ATOM 673 C CA . LEU A 1 86 ? -14.296 2.025 6.743 1.00 95.06 86 LEU A CA 1
ATOM 674 C C . LEU A 1 86 ? -13.997 3.050 5.640 1.00 95.06 86 LEU A C 1
ATOM 676 O O . LEU A 1 86 ? -13.855 2.670 4.483 1.00 95.06 86 LEU A O 1
ATOM 680 N N . ALA A 1 87 ? -13.855 4.331 5.989 1.00 95.81 87 ALA A N 1
ATOM 681 C CA . ALA A 1 87 ? -13.519 5.372 5.017 1.00 95.81 87 ALA A CA 1
ATOM 682 C C . ALA A 1 87 ? -12.118 5.173 4.410 1.00 95.81 87 ALA A C 1
ATOM 684 O O . ALA A 1 87 ? -11.941 5.315 3.202 1.00 95.81 87 ALA A O 1
ATOM 685 N N . GLN A 1 88 ? -11.132 4.816 5.238 1.00 95.88 88 GLN A N 1
ATOM 686 C CA . GLN A 1 88 ? -9.766 4.532 4.786 1.00 95.88 88 GLN A CA 1
ATOM 687 C C . GLN A 1 88 ? -9.685 3.217 4.003 1.00 95.88 88 GLN A C 1
ATOM 689 O O . GLN A 1 88 ? -8.921 3.107 3.049 1.00 95.88 88 GLN A O 1
ATOM 694 N N . PHE A 1 89 ? -10.497 2.230 4.375 1.00 96.19 89 PHE A N 1
ATOM 695 C CA . PHE A 1 89 ? -10.574 0.944 3.695 1.00 96.19 89 PHE A CA 1
ATOM 696 C C . PHE A 1 89 ? -11.168 1.098 2.292 1.00 96.19 89 PHE A C 1
ATOM 698 O O . PHE A 1 89 ? -10.657 0.517 1.339 1.00 96.19 89 PHE A O 1
ATOM 705 N N . GLU A 1 90 ? -12.192 1.942 2.145 1.00 95.00 90 GLU A N 1
ATOM 706 C CA . GLU A 1 90 ? -12.742 2.308 0.839 1.00 95.00 90 GLU A CA 1
ATOM 707 C C . GLU A 1 90 ? -11.709 3.046 -0.026 1.00 95.00 90 GLU A C 1
ATOM 709 O O . GLU A 1 90 ? -11.649 2.841 -1.235 1.00 95.00 90 GLU A O 1
ATOM 714 N N . GLU A 1 91 ? -10.876 3.897 0.578 1.00 95.38 91 GLU A N 1
ATOM 715 C CA . GLU A 1 91 ? -9.782 4.560 -0.134 1.00 95.38 91 GLU A CA 1
ATOM 716 C C . GLU A 1 91 ? -8.733 3.572 -0.633 1.00 95.38 91 GLU A C 1
ATOM 718 O O . GLU A 1 91 ? -8.383 3.621 -1.812 1.00 95.38 91 GLU A O 1
ATOM 723 N N . LEU A 1 92 ? -8.315 2.637 0.220 1.00 94.81 92 LEU A N 1
ATOM 724 C CA . LEU A 1 92 ? -7.398 1.569 -0.160 1.00 94.81 92 LEU A CA 1
ATOM 725 C C . LEU A 1 92 ? -7.986 0.723 -1.300 1.00 94.81 92 LEU A C 1
ATOM 727 O O . LEU A 1 92 ? -7.323 0.497 -2.305 1.00 94.81 92 LEU A O 1
ATOM 731 N N . ALA A 1 93 ? -9.269 0.360 -1.216 1.00 93.12 93 ALA A N 1
ATOM 732 C CA . ALA A 1 93 ? -9.947 -0.448 -2.231 1.00 93.12 93 ALA A CA 1
ATOM 733 C C . ALA A 1 93 ? -10.038 0.225 -3.614 1.00 93.12 93 ALA A C 1
ATOM 735 O O . ALA A 1 93 ? -10.245 -0.460 -4.613 1.00 93.12 93 ALA A O 1
ATOM 736 N N . ARG A 1 94 ? -9.912 1.557 -3.695 1.00 92.69 94 ARG A N 1
ATOM 737 C CA . ARG A 1 94 ? -9.879 2.280 -4.978 1.00 92.69 94 ARG A CA 1
ATOM 738 C C . ARG A 1 94 ? -8.512 2.232 -5.660 1.00 92.69 94 ARG A C 1
ATOM 740 O O . ARG A 1 94 ? -8.459 2.431 -6.871 1.00 92.69 94 ARG A O 1
ATOM 747 N N . ILE A 1 95 ? -7.444 2.038 -4.891 1.00 92.88 95 ILE A N 1
ATOM 748 C CA . ILE A 1 95 ? -6.056 2.048 -5.373 1.00 92.88 95 ILE A CA 1
ATOM 749 C C . ILE A 1 95 ? -5.625 0.615 -5.725 1.00 92.88 95 ILE A C 1
ATOM 751 O O . ILE A 1 95 ? -5.087 0.377 -6.802 1.00 92.88 95 ILE A O 1
ATOM 755 N N . GLU A 1 96 ? -5.999 -0.341 -4.875 1.00 92.00 96 GLU A N 1
ATOM 756 C CA . GLU A 1 96 ? -5.753 -1.779 -5.020 1.00 92.00 96 GLU A CA 1
ATOM 757 C C . GLU A 1 96 ? -6.588 -2.389 -6.160 1.00 92.00 96 GLU A C 1
ATOM 759 O O . GLU A 1 96 ? -7.762 -2.739 -5.994 1.00 92.00 96 GLU A O 1
ATOM 764 N N . THR A 1 97 ? -5.997 -2.517 -7.347 1.00 90.56 97 THR A N 1
ATOM 765 C CA . THR A 1 97 ? -6.704 -2.985 -8.555 1.00 90.56 97 THR A CA 1
ATOM 766 C C . THR A 1 97 ? -6.222 -4.339 -9.064 1.00 90.56 97 THR A C 1
ATOM 768 O O . THR A 1 97 ? -6.889 -4.948 -9.911 1.00 90.56 97 THR A O 1
ATOM 771 N N . LYS A 1 98 ? -5.090 -4.854 -8.569 1.00 92.19 98 LYS A N 1
ATOM 772 C CA . LYS A 1 98 ? -4.551 -6.143 -9.013 1.00 92.19 98 LYS A CA 1
ATOM 773 C C . LYS A 1 98 ? -5.415 -7.271 -8.445 1.00 92.19 98 LYS A C 1
ATOM 775 O O . LYS A 1 98 ? -5.979 -7.195 -7.358 1.00 92.19 98 LYS A O 1
ATOM 780 N N . HIS A 1 99 ? -5.523 -8.372 -9.187 1.00 91.38 99 HIS A N 1
ATOM 781 C CA . HIS A 1 99 ? -6.439 -9.473 -8.844 1.00 91.38 99 HIS A CA 1
ATOM 782 C C . HIS A 1 99 ? -6.225 -10.047 -7.436 1.00 91.38 99 HIS A C 1
ATOM 784 O O . HIS A 1 99 ? -7.185 -10.367 -6.737 1.00 91.38 99 HIS A O 1
ATOM 790 N N . GLU A 1 100 ? -4.969 -10.191 -7.014 1.00 90.75 100 GLU A N 1
ATOM 791 C CA . GLU A 1 100 ? -4.650 -10.713 -5.680 1.00 90.75 100 GLU A CA 1
ATOM 792 C C . GLU A 1 100 ? -4.962 -9.706 -4.567 1.00 90.75 100 GLU A C 1
ATOM 794 O O . GLU A 1 100 ? -5.397 -10.100 -3.485 1.00 90.75 100 GLU A O 1
ATOM 799 N N . GLU A 1 101 ? -4.830 -8.415 -4.854 1.00 91.56 101 GLU A N 1
ATOM 800 C CA . GLU A 1 101 ? -5.153 -7.331 -3.930 1.00 91.56 101 GLU A CA 1
ATOM 801 C C . GLU A 1 101 ? -6.659 -7.258 -3.683 1.00 91.56 101 GLU A C 1
ATOM 803 O O . GLU A 1 101 ? -7.109 -7.269 -2.540 1.00 91.56 101 GLU A O 1
ATOM 808 N N . VAL A 1 102 ? -7.465 -7.332 -4.746 1.00 92.38 102 VAL A N 1
ATOM 809 C CA . VAL A 1 102 ? -8.932 -7.357 -4.640 1.00 92.38 102 VAL A CA 1
ATOM 810 C C . VAL A 1 102 ? -9.408 -8.528 -3.774 1.00 92.38 102 VAL A C 1
ATOM 812 O O . VAL A 1 102 ? -10.282 -8.357 -2.920 1.00 92.38 102 VAL A O 1
ATOM 815 N N . LYS A 1 103 ? -8.814 -9.720 -3.928 1.00 93.38 103 LYS A N 1
ATOM 816 C CA . LYS A 1 103 ? -9.116 -10.868 -3.051 1.00 93.38 103 LYS A CA 1
ATOM 817 C C . LYS A 1 103 ? -8.730 -10.598 -1.598 1.00 93.38 103 LYS A C 1
ATOM 819 O O . LYS A 1 103 ? -9.451 -11.006 -0.686 1.00 93.38 103 LYS A O 1
ATOM 824 N N . MET A 1 104 ? -7.582 -9.962 -1.371 1.00 91.62 104 MET A N 1
ATOM 825 C CA . MET A 1 104 ? -7.131 -9.599 -0.031 1.00 91.62 104 MET A CA 1
ATOM 826 C C . MET A 1 104 ? -8.091 -8.598 0.616 1.00 91.62 104 MET A C 1
ATOM 828 O O . MET A 1 104 ? -8.477 -8.803 1.765 1.00 91.62 104 MET A O 1
ATOM 832 N N . MET A 1 105 ? -8.561 -7.602 -0.134 1.00 93.75 105 MET A N 1
ATOM 833 C CA . MET A 1 105 ? -9.559 -6.639 0.328 1.00 93.75 105 MET A CA 1
ATOM 834 C C . MET A 1 105 ? -10.869 -7.331 0.712 1.00 93.75 105 MET A C 1
ATOM 836 O O . MET A 1 105 ? -11.331 -7.168 1.837 1.00 93.75 105 MET A O 1
ATOM 840 N N . GLN A 1 106 ? -11.410 -8.209 -0.135 1.00 93.50 106 GLN A N 1
ATOM 841 C CA . GLN A 1 106 ? -12.612 -8.990 0.199 1.00 93.50 106 GLN A CA 1
ATOM 842 C C . GLN A 1 106 ? -12.443 -9.814 1.483 1.00 93.50 106 GLN A C 1
ATOM 844 O O . GLN A 1 106 ? -13.359 -9.925 2.300 1.00 93.50 106 GLN A O 1
ATOM 849 N N . LYS A 1 107 ? -11.253 -10.388 1.688 1.00 93.88 107 LYS A N 1
ATOM 850 C CA . LYS A 1 107 ? -10.945 -11.136 2.907 1.00 93.88 107 LYS A CA 1
ATOM 851 C C . LYS A 1 107 ? -10.905 -10.228 4.137 1.00 93.88 107 LYS A C 1
ATOM 853 O O . LYS A 1 107 ? -11.449 -10.609 5.170 1.00 93.88 107 LYS A O 1
ATOM 858 N N . ILE A 1 108 ? -10.266 -9.061 4.047 1.00 92.25 108 ILE A N 1
ATOM 859 C CA . ILE A 1 108 ? -10.205 -8.090 5.150 1.00 92.25 108 ILE A CA 1
ATOM 860 C C . ILE A 1 108 ? -11.611 -7.600 5.501 1.00 92.25 108 ILE A C 1
ATOM 862 O O . ILE A 1 108 ? -11.958 -7.573 6.678 1.00 92.25 108 ILE A O 1
ATOM 866 N N . GLU A 1 109 ? -12.431 -7.283 4.498 1.00 92.38 109 GLU A N 1
ATOM 867 C CA . GLU A 1 109 ? -13.822 -6.865 4.687 1.00 92.38 109 GLU A CA 1
ATOM 868 C C . GLU A 1 109 ? -14.627 -7.931 5.440 1.00 92.38 109 GLU A C 1
ATOM 870 O O . GLU A 1 109 ? -15.260 -7.625 6.450 1.00 92.38 109 GLU A O 1
ATOM 875 N N . SER A 1 110 ? -14.538 -9.195 5.006 1.00 93.19 110 SER A N 1
ATOM 876 C CA . SER A 1 110 ? -15.198 -10.318 5.682 1.00 93.19 110 SER A CA 1
ATOM 877 C C . SER A 1 110 ? -14.752 -10.447 7.139 1.00 93.19 110 SER A C 1
ATOM 879 O O . SER A 1 110 ? -15.591 -10.533 8.031 1.00 93.19 110 SER A O 1
ATOM 881 N N . LEU A 1 111 ? -13.440 -10.427 7.398 1.00 92.69 111 LEU A N 1
ATOM 882 C CA . LEU A 1 111 ? -12.896 -10.558 8.753 1.00 92.69 111 LEU A CA 1
ATOM 883 C C . LEU A 1 111 ? -13.314 -9.394 9.658 1.00 92.69 111 LEU A C 1
ATOM 885 O O . LEU A 1 111 ? -13.611 -9.597 10.835 1.00 92.69 111 LEU A O 1
ATOM 889 N N . PHE A 1 112 ? -13.338 -8.176 9.121 1.00 89.31 112 PHE A N 1
ATOM 890 C CA . PHE A 1 112 ? -13.751 -6.996 9.868 1.00 89.31 112 PHE A CA 1
ATOM 891 C C . PHE A 1 112 ? -15.246 -7.030 10.192 1.00 89.31 112 PHE A C 1
ATOM 893 O O . PHE A 1 112 ? -15.640 -6.735 11.320 1.00 89.31 112 PHE A O 1
ATOM 900 N N . PHE A 1 113 ? -16.081 -7.434 9.233 1.00 88.88 113 PHE A N 1
ATOM 901 C CA . PHE A 1 113 ? -17.516 -7.570 9.454 1.00 88.88 113 PHE A CA 1
ATOM 902 C C . PHE A 1 113 ? -17.829 -8.629 10.520 1.00 88.88 113 PHE A C 1
ATOM 904 O O . PHE A 1 113 ? -18.644 -8.381 11.415 1.00 88.88 113 PHE A O 1
ATOM 911 N N . ASP A 1 114 ? -17.130 -9.766 10.481 1.00 89.81 114 ASP A N 1
ATOM 912 C CA . ASP A 1 114 ? -17.242 -10.819 11.493 1.00 89.81 114 ASP A CA 1
ATOM 913 C C . ASP A 1 114 ? -16.844 -10.302 12.883 1.00 89.81 114 ASP A C 1
ATOM 915 O O . ASP A 1 114 ? -17.546 -10.553 13.865 1.00 89.81 114 ASP A O 1
ATOM 919 N N . TYR A 1 115 ? -15.756 -9.532 12.972 1.00 85.75 115 TYR A N 1
ATOM 920 C CA . TYR A 1 115 ? -15.273 -8.939 14.220 1.00 85.75 115 TYR A CA 1
ATOM 921 C C . TYR A 1 115 ? -16.275 -7.949 14.835 1.00 85.75 115 TYR A C 1
ATOM 923 O O . TYR A 1 115 ? -16.577 -8.030 16.028 1.00 85.75 115 TYR A O 1
ATOM 931 N N . VAL A 1 116 ? -16.823 -7.041 14.021 1.00 80.31 116 VAL A N 1
ATOM 932 C CA . VAL A 1 116 ? -17.778 -6.019 14.481 1.00 80.31 116 VAL A CA 1
ATOM 933 C C . VAL A 1 116 ? -19.137 -6.625 14.842 1.00 80.31 116 VAL A C 1
ATOM 935 O O . VAL A 1 116 ? -19.790 -6.129 15.751 1.00 80.31 116 VAL A O 1
ATOM 938 N N . THR A 1 117 ? -19.568 -7.690 14.161 1.00 80.25 117 THR A N 1
ATOM 939 C CA . THR A 1 117 ? -20.874 -8.329 14.415 1.00 80.25 117 THR A CA 1
ATOM 940 C C . THR A 1 117 ? -20.833 -9.313 15.590 1.00 80.25 117 THR A C 1
ATOM 942 O O . THR A 1 117 ? -21.859 -9.559 16.222 1.00 80.25 117 THR A O 1
ATOM 945 N N . SER A 1 118 ? -19.663 -9.887 15.895 1.00 71.69 118 SER A N 1
ATOM 946 C CA . SER A 1 118 ? -19.491 -10.859 16.989 1.00 71.69 118 SER A CA 1
ATOM 947 C C . SER A 1 118 ? -19.252 -10.225 18.367 1.00 71.69 118 SER A C 1
ATOM 949 O O . SER A 1 118 ? -19.207 -10.957 19.358 1.00 71.69 118 SER A O 1
ATOM 951 N N . THR A 1 119 ? -19.079 -8.900 18.436 1.00 54.16 119 THR A N 1
ATOM 952 C CA . THR A 1 119 ? -18.798 -8.134 19.666 1.00 54.16 119 THR A CA 1
ATOM 953 C C . THR A 1 119 ? -19.993 -7.273 20.055 1.00 54.16 119 THR A C 1
ATOM 955 O O . THR A 1 119 ? -20.312 -7.222 21.265 1.00 54.16 119 THR A O 1
#

Radius of gyration: 28.28 Å; Cα contacts (8 Å, |Δi|>4): 49; chains: 1; bounding box: 63×18×83 Å

Mean predicted aligned error: 6.44 Å

Foldseek 3Di:
DDPVVVVVVVVVVVVVVVVVVVVVCVVVVVVVVVVVCCCVQAVVLLVVLVVVLVVLVVLLVVLVVVVVVPPVVSVVVNVVSVVVNVVSLVVSCVRQDDPVSVVVSVVVVVVVVCVVVVD

pLDDT: mean 92.51, std 6.37, range [54.16, 97.88]

Solvent-accessible surface area (backbone atoms only — not comparable to full-atom values): 6393 Å² total; per-residue (Å²): 134,59,71,68,63,57,53,51,51,54,52,53,50,53,51,51,49,52,52,51,51,51,53,52,52,50,56,52,51,55,49,52,52,51,53,53,46,46,44,66,69,39,56,50,54,46,53,55,44,52,52,51,43,52,52,32,50,55,48,34,54,52,21,51,56,41,31,77,74,67,39,68,74,26,54,62,50,29,56,52,32,52,54,49,35,52,55,47,50,55,52,41,59,72,61,45,75,51,75,70,46,45,53,50,48,55,51,51,52,52,54,50,52,51,54,65,73,76,107

Secondary structure (DSSP, 8-state):
--HHHHHHHHHHHHHHHHHHHHHHHHHHHHHHHHHHHHIIIIIHHHHHHHHHHHHHHHHHHHHHHHHHTT-TTHHHHHHHHHHHHHHHHHHHHHH--SHHHHHHHHHHHHHHHHHHH--

Sequence (119 aa):
MTIGRKLTISFTFMLAMFIAVGLIVYILNTRIIQDATEVSQDDVPSAILSLSLLEKMAEIEANILKYFTGKAKEKTRFEANIKTFLAQFEELARIETKHEEVKMMQKIESLFFDYVTST

=== Feature glossary ===
The features interleaved in this record are:

— What the protein is —

Sequence gives the chain of amino acids in standard one-letter code (A=alanine, C=cysteine, …, Y=tyrosine), read N→C. It is the only feature that is directly encoded by the gene; all structural features are derived from the folded form of this sequence.

Database cross-references. InterPro integrates a dozen domain/family signature databases into unified entries with residue-range hits. GO terms attach function/process/location labels with evidence codes. CATH codes position the fold in a four-level structural taxonomy. Organism is the NCBI-taxonomy species name.

— Where its atoms are —

Atomic coordinates in PDBx/mmCIF format — the same representation the Protein Data Bank distributes. Each line of the _atom_site loop places one backbone atom in Cartesian space (units: ångströms, origin: arbitrary).

The six renders are orthographic views along the three Cartesian axes in both directions. Representation (cartoon, sticks, or surface) and color scheme (sequence-rainbow or by-chain) vary across proteins so the training set covers all the common visualization conventions.

— Local backbone conformation —

Eight-state secondary structure (DSSP): H is the canonical α-helix, G the tighter 3₁₀-helix, I the wider π-helix; E/B are β-structure, T and S are turns and bends, and '-' is everything else. DSSP derives these from the pattern of main-chain N–H···O=C hydrogen bonds, not from the sequence.

P-SEA three-state annotation labels each residue as helix, strand, or coil based purely on the geometry of the Cα trace. It serves as a fallback when the full backbone (and thus DSSP) is unavailable.

The φ/ψ torsion pair specifies the backbone conformation at each residue. φ rotates about the N–Cα bond, ψ about the Cα–C bond. Steric clashes forbid most of the (φ, ψ) plane — the allowed regions (α-helix basin, β-sheet basin, left-handed helix) are the Ramachandran-allowed regions.

— Global shape and packing —

The geometric summary reports three shape descriptors. Rg (radius of gyration) measures how spread out the Cα atoms are about their centre of mass; compact globular proteins have small Rg, elongated or unfolded ones large. Cα contacts (<8 Å, |i−j|>4) count long-range residue pairs in spatial proximity — high for tightly packed folds, near zero for rods or random coil. The bounding-box extents give the protein's footprint along x, y, z in Å.

Solvent-accessible surface area (SASA) is the area in Å² traced out by the centre of a 1.4 Å probe sphere (a water molecule) rolled over the protein's van der Waals surface (Shrake–Rupley / Lee–Richards construction). Buried residues have near-zero SASA; fully exposed residues can exceed 200 Å². The total SASA scales roughly with the number of surface residues.

The contact map is a binary N×N matrix image: pixel (i, j) is dark where Cα_i and Cα_j are within 8 Å and |i−j|>4. Because the |i−j|>4 filter removes local helical contacts, off-diagonal stripes parallel to the mai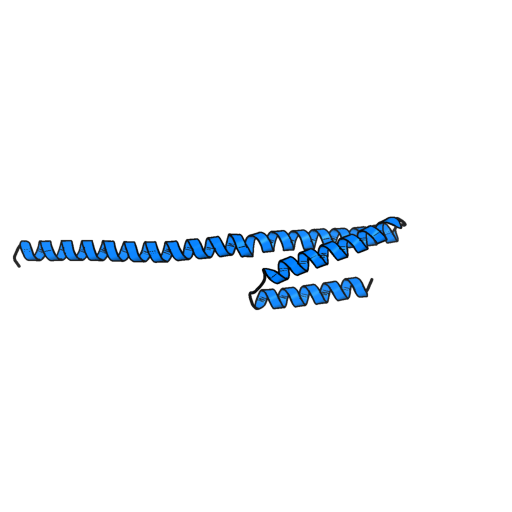n diagonal indicate parallel β-sheets; stripes perpendicular to it indicate antiparallel β-sheets. The Ramachandran plot scatters every residue's (φ, ψ) pair against the sterically allowed regions. The PAE heatmap renders the predicted-aligned-error matrix.

— Structural neighborhood —

3Di is Foldseek's structural alphabet. Each residue is assigned one of twenty discrete states based on how its Cα sits relative to its spatial (not sequential) neighbors. Aligning 3Di strings finds structural homologs roughly as well as full 3D superposition, but orders of magnitude faster.

Nearest PDB neighbors are the top structural matches found by Foldseek when searching this structure against the entire Protein Data Bank. Each hit reports a TM-score (0 to 1; >0.5 almost always implies the same fold) and an E-value. These are *structural* homologs — they may share no detectable sequence similarity.

— Confidence and disorder —

For AlphaFold models, the B-factor field carries pLDDT — the model's own estimate of local accuracy on a 0–100 scale. Regions with pLDDT<50 should be treated as essentially unmodeled; they often correspond to intrinsically disordered segments.

Crystallographic B-factors measure how much each atom's electron density is smeared out, in Å². They rise in mobile loops and surface residues and fall in the buried interior. In AlphaFold models this column is repurposed to hold pLDDT instead.

Predicted aligned error is AlphaFold's pairwise confidence. Unlike pLDDT (per-residue), PAE is per-residue-pair and captures whether two parts of the structure are correctly placed relative to each other. Units are ångströms of expected positional error.